Protein AF-A0A8K0DFD7-F1 (afdb_monomer_lite)

Secondary structure (DSSP, 8-state):
-PPP--TT------------------TTS----------S--TTHHHHHHTT--------S-TTGGG----TT-EEEEETTTEEEEEPPTT-HHHHHHHTTSSPPPHHHHHHHHTT-SPPB--SSSS-BTTTTBPPPHHHHHHHHHHHHHTT-

Radius of gyration: 23.25 Å; chains: 1; bounding box: 53×62×58 Å

pLDDT: mean 76.6, std 19.88, range [38.47, 97.25]

Sequence (153 aa):
TTTIGKPGSKVEKLPFYNHTECACIDKSAEPSTLDLSTSEDNQEVLRSYRSSLSVRAADSSPQTIRRCKCPEEYTPRLYRGSHCTCDCTEGNIDCAQIKRGKEFFSLKDRLCILNDQCGIPNCEYGSYMRNIGRCPRKQEKFDAFANASANSH

Organism: Ignelater luminosus (NCBI:txid2038154)

Structure (mmCIF, N/CA/C/O backbone):
data_AF-A0A8K0DFD7-F1
#
_entry.id   AF-A0A8K0DFD7-F1
#
loop_
_atom_site.group_PDB
_atom_site.id
_atom_site.type_symbol
_atom_site.label_atom_id
_atom_site.label_alt_id
_atom_site.label_comp_id
_atom_site.label_asym_id
_atom_site.label_entity_id
_atom_site.label_seq_id
_atom_site.pdbx_PDB_ins_code
_atom_site.Cartn_x
_atom_site.Cartn_y
_atom_site.Cartn_z
_atom_site.occupancy
_atom_site.B_iso_or_equiv
_atom_site.auth_seq_id
_atom_site.auth_comp_id
_atom_site.auth_asym_id
_atom_site.auth_atom_id
_atom_site.pdbx_PDB_model_num
ATOM 1 N N . THR A 1 1 ? -5.182 9.995 39.114 1.00 38.47 1 THR A N 1
ATOM 2 C CA . THR A 1 1 ? -6.616 9.688 39.284 1.00 3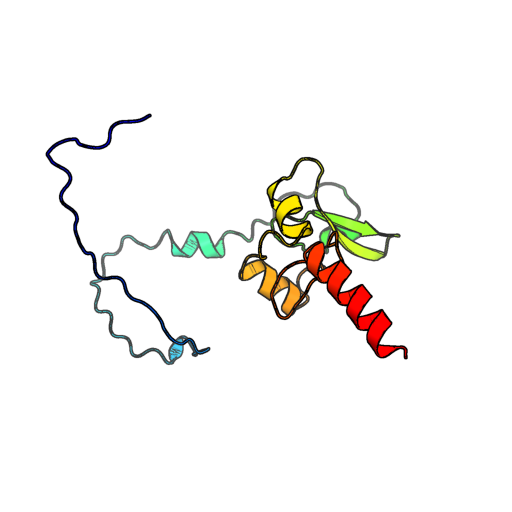8.47 1 THR A CA 1
ATOM 3 C C . THR A 1 1 ? -7.402 10.903 38.848 1.00 38.47 1 THR A C 1
ATOM 5 O O . THR A 1 1 ? -7.397 11.890 39.568 1.00 38.47 1 THR A O 1
ATOM 8 N N . THR A 1 2 ? -7.953 10.905 37.635 1.00 43.81 2 THR A N 1
ATOM 9 C CA . THR A 1 2 ? -8.607 12.095 37.063 1.00 43.81 2 THR A CA 1
ATOM 10 C C . THR A 1 2 ? -10.112 11.965 37.249 1.00 43.81 2 THR A C 1
ATOM 12 O O . THR A 1 2 ? -10.715 10.990 36.807 1.00 43.81 2 THR A O 1
ATOM 15 N N . THR A 1 3 ? -10.700 12.914 37.967 1.00 48.88 3 THR A N 1
ATOM 16 C CA . THR A 1 3 ? -12.118 12.961 38.320 1.00 48.88 3 THR A CA 1
ATOM 17 C C . THR A 1 3 ? -12.968 13.315 37.096 1.00 48.88 3 THR A C 1
ATOM 19 O O . THR A 1 3 ? -12.781 14.354 36.466 1.00 48.88 3 THR A O 1
ATOM 22 N N . ILE A 1 4 ? -13.912 12.437 36.750 1.00 53.00 4 ILE A N 1
ATOM 23 C CA . ILE A 1 4 ? -14.937 12.662 35.723 1.00 53.00 4 ILE A CA 1
ATOM 24 C C . ILE A 1 4 ? -16.214 13.111 36.434 1.00 53.00 4 ILE A C 1
ATOM 26 O O . ILE A 1 4 ? -16.716 12.397 37.298 1.00 53.00 4 ILE A O 1
ATOM 30 N N . GLY A 1 5 ? -16.746 14.278 36.060 1.00 53.31 5 GLY A N 1
ATOM 31 C CA . GLY A 1 5 ? -18.057 14.730 36.531 1.00 53.31 5 GLY A CA 1
ATOM 32 C C . GLY A 1 5 ? -18.253 16.243 36.505 1.00 53.31 5 GLY A C 1
ATOM 33 O O . GLY A 1 5 ? -18.414 16.855 37.556 1.00 53.31 5 GLY A O 1
ATOM 34 N N . LYS A 1 6 ? -18.264 16.863 35.317 1.00 61.06 6 LYS A N 1
ATOM 35 C CA . LYS A 1 6 ? -18.896 18.183 35.153 1.00 61.06 6 LYS A CA 1
ATOM 36 C C . LYS A 1 6 ? -20.409 17.968 34.970 1.00 61.06 6 LYS A C 1
ATOM 38 O O . LYS A 1 6 ? -20.781 17.246 34.042 1.00 61.06 6 LYS A O 1
ATOM 43 N N . PRO A 1 7 ? -21.282 18.572 35.795 1.00 57.94 7 PRO A N 1
ATOM 44 C CA . PRO A 1 7 ? -22.728 18.492 35.610 1.00 57.94 7 PRO A CA 1
ATOM 45 C C . PRO A 1 7 ? -23.112 19.317 34.374 1.00 57.94 7 PRO A C 1
ATOM 47 O O . PRO A 1 7 ? -23.148 20.542 34.421 1.00 57.94 7 PRO A O 1
ATOM 50 N N . GLY A 1 8 ? -23.314 18.647 33.238 1.00 65.19 8 GLY A N 1
ATOM 51 C CA . GLY A 1 8 ? -23.689 19.310 31.984 1.00 65.19 8 GLY A CA 1
ATOM 52 C C . GLY A 1 8 ? -23.433 18.521 30.699 1.00 65.19 8 GLY A C 1
ATOM 53 O O . GLY A 1 8 ? -23.919 18.927 29.649 1.00 65.19 8 GLY A O 1
ATOM 54 N N . SER A 1 9 ? -22.713 17.393 30.732 1.00 72.81 9 SER A N 1
ATOM 55 C CA . SER A 1 9 ? -22.575 16.553 29.535 1.00 72.81 9 SER A CA 1
ATOM 56 C C . SER A 1 9 ? -23.824 15.687 29.342 1.00 72.81 9 SER A C 1
ATOM 58 O O . SER A 1 9 ? -24.008 14.685 30.037 1.00 72.81 9 SER A O 1
ATOM 60 N N . LYS A 1 10 ? -24.687 16.068 28.400 1.00 83.38 10 LYS A N 1
ATOM 61 C CA . LYS A 1 10 ? -25.819 15.252 27.957 1.00 83.38 10 LYS A CA 1
ATOM 62 C C . LYS A 1 10 ? -25.324 14.244 26.919 1.00 83.38 10 LYS A C 1
ATOM 64 O O . LYS A 1 10 ? -24.703 14.627 25.934 1.00 83.38 10 LYS A O 1
ATOM 69 N N . VAL A 1 11 ? -25.576 12.958 27.150 1.00 86.50 11 VAL A N 1
ATOM 70 C CA . VAL A 1 11 ? -25.289 11.908 26.163 1.00 86.50 11 VAL A CA 1
ATOM 71 C C . VAL A 1 11 ? -26.371 11.958 25.089 1.00 86.50 11 VAL A C 1
ATOM 73 O O . VAL A 1 11 ? -27.552 11.796 25.399 1.00 86.50 11 VAL A O 1
ATOM 76 N N . GLU A 1 12 ? -25.977 12.173 23.836 1.00 88.56 12 GLU A N 1
ATOM 77 C CA . GLU A 1 12 ? -26.882 12.173 22.685 1.00 88.56 12 GLU A CA 1
ATOM 78 C C . GLU A 1 12 ? -26.635 10.950 21.803 1.00 88.56 12 GLU A C 1
ATOM 80 O O . GLU A 1 12 ? -25.500 10.505 21.626 1.00 88.56 12 GLU A O 1
ATOM 85 N N . LYS A 1 13 ? -27.718 10.378 21.270 1.00 90.88 13 LYS A N 1
ATOM 86 C CA . LYS A 1 13 ? -27.658 9.257 20.332 1.00 90.88 13 LYS A CA 1
ATOM 87 C C . LYS A 1 13 ? -27.889 9.800 18.930 1.00 90.88 13 LYS A C 1
ATOM 89 O O . LYS A 1 13 ? -28.972 10.304 18.646 1.00 90.88 13 LYS A O 1
ATOM 94 N N . LEU A 1 14 ? -26.877 9.684 18.078 1.00 90.75 14 LEU A N 1
ATOM 95 C CA . LEU A 1 14 ? -26.940 10.097 16.681 1.00 90.75 14 LEU A CA 1
ATOM 96 C C . LEU A 1 14 ? -27.119 8.856 15.792 1.00 90.75 14 LEU A C 1
ATOM 98 O O . LEU A 1 14 ? -26.387 7.879 15.977 1.00 90.75 14 LEU A O 1
ATOM 102 N N . PRO A 1 15 ? -28.081 8.853 14.854 1.00 91.31 15 PRO A N 1
ATOM 103 C CA . PRO A 1 15 ? -28.185 7.797 13.860 1.00 91.31 15 PRO A CA 1
ATOM 104 C C . PRO A 1 15 ? -27.074 7.962 12.816 1.00 91.31 15 PRO A C 1
ATOM 106 O O . PRO A 1 15 ? -26.878 9.047 12.273 1.00 91.31 15 PRO A O 1
ATOM 109 N N . PHE A 1 16 ? -26.369 6.875 12.514 1.00 94.06 16 PHE A N 1
ATOM 110 C CA . PHE A 1 16 ? -25.393 6.818 11.429 1.00 94.06 16 PHE A CA 1
ATOM 111 C C . PHE A 1 16 ? -25.799 5.744 10.434 1.00 94.06 16 PHE A C 1
ATOM 113 O O . PHE A 1 16 ? -26.334 4.701 10.814 1.00 94.06 16 PHE A O 1
ATOM 120 N N . TYR A 1 17 ? -25.524 6.001 9.160 1.00 93.81 17 TYR A N 1
ATOM 121 C CA . TYR A 1 17 ? -25.764 5.023 8.115 1.00 93.81 17 TYR A CA 1
ATOM 122 C C . TYR A 1 17 ? -24.684 3.940 8.157 1.00 93.81 17 TYR A C 1
ATOM 124 O O . TYR A 1 17 ? -23.491 4.247 8.177 1.00 93.81 17 TYR A O 1
ATOM 132 N N . ASN A 1 18 ? -25.107 2.679 8.192 1.00 91.38 18 ASN A N 1
ATOM 133 C CA . ASN A 1 18 ? -24.218 1.526 8.235 1.00 91.38 18 ASN A CA 1
ATOM 134 C C . ASN A 1 18 ? -24.481 0.642 7.016 1.00 91.38 18 ASN A C 1
ATOM 136 O O . ASN A 1 18 ? -25.486 -0.066 6.968 1.00 91.38 18 ASN A O 1
ATOM 140 N N . HIS A 1 19 ? -23.585 0.699 6.033 1.00 92.31 19 HIS A N 1
ATOM 141 C CA . HIS A 1 19 ? -23.615 -0.220 4.901 1.00 92.31 19 HIS A CA 1
ATOM 142 C C . HIS A 1 19 ? -23.252 -1.629 5.382 1.00 92.31 19 HIS A C 1
ATOM 144 O O . HIS A 1 19 ? -22.147 -1.848 5.875 1.00 92.31 19 HIS A O 1
ATOM 150 N N . THR A 1 20 ? -24.162 -2.588 5.224 1.00 95.25 20 THR A N 1
ATOM 151 C CA . THR A 1 20 ? -23.929 -3.991 5.607 1.00 95.25 20 THR A CA 1
ATOM 152 C C . THR A 1 20 ? -23.422 -4.856 4.456 1.00 95.25 20 THR A C 1
ATOM 154 O O . THR A 1 20 ? -22.915 -5.948 4.694 1.00 95.25 20 THR A O 1
ATOM 157 N N . GLU A 1 21 ? -23.534 -4.376 3.218 1.00 92.94 21 GLU A N 1
ATOM 158 C CA . GLU A 1 21 ? -23.104 -5.069 2.006 1.00 92.94 21 GLU A CA 1
ATOM 159 C C . GLU A 1 21 ? -22.692 -4.069 0.917 1.00 92.94 21 GLU A C 1
ATOM 161 O O . GLU A 1 21 ? -23.163 -2.931 0.895 1.00 92.94 21 GLU A O 1
ATOM 166 N N . CYS A 1 22 ? -21.792 -4.495 0.028 1.00 91.31 22 CYS A N 1
ATOM 167 C CA . CYS A 1 22 ? -21.252 -3.675 -1.055 1.00 91.31 22 CYS A CA 1
ATOM 168 C C . CYS A 1 22 ? -21.218 -4.482 -2.357 1.00 91.31 22 CYS A C 1
ATOM 170 O O . CYS A 1 22 ? -20.849 -5.657 -2.348 1.00 91.31 22 CYS A O 1
ATOM 172 N N . ALA A 1 23 ? -21.508 -3.828 -3.481 1.00 89.12 23 ALA A N 1
ATOM 173 C CA . ALA A 1 23 ? -21.363 -4.391 -4.819 1.00 89.12 23 ALA A CA 1
ATOM 174 C C . ALA A 1 23 ? -20.674 -3.383 -5.751 1.00 89.12 23 ALA A C 1
ATOM 176 O O . ALA A 1 23 ? -20.737 -2.173 -5.535 1.00 89.12 23 ALA A O 1
ATOM 177 N N . CYS A 1 24 ? -20.004 -3.880 -6.791 1.00 89.19 24 CYS A N 1
ATOM 178 C CA . CYS A 1 24 ? -19.514 -3.030 -7.872 1.00 89.19 24 CYS A CA 1
ATOM 179 C C . CYS A 1 24 ? -20.679 -2.728 -8.818 1.00 89.19 24 CYS A C 1
ATOM 181 O O . CYS A 1 24 ? -21.201 -3.645 -9.447 1.00 89.19 24 CYS A O 1
ATOM 183 N N . ILE A 1 25 ? -21.072 -1.460 -8.906 1.00 89.12 25 ILE A N 1
ATOM 184 C CA . ILE A 1 25 ? -22.162 -0.992 -9.767 1.00 89.12 25 ILE A CA 1
ATOM 185 C C . ILE A 1 25 ? -21.643 0.054 -10.752 1.00 89.12 25 ILE A C 1
ATOM 187 O O . ILE A 1 25 ? -20.760 0.854 -10.423 1.00 89.12 25 ILE A O 1
ATOM 191 N N . ASP A 1 26 ? -22.173 0.031 -11.973 1.00 88.31 26 ASP A N 1
ATOM 192 C CA . ASP A 1 26 ? -21.854 1.031 -12.985 1.00 88.31 26 ASP A CA 1
ATOM 193 C C . ASP A 1 26 ? -22.461 2.377 -12.596 1.00 88.31 26 ASP A C 1
ATOM 195 O O . ASP A 1 26 ? -23.655 2.490 -12.334 1.00 88.31 26 ASP A O 1
ATOM 199 N N . LYS A 1 27 ? -21.648 3.436 -12.624 1.00 81.00 27 LYS A N 1
ATOM 200 C CA . LYS A 1 27 ? -22.062 4.781 -12.188 1.00 81.00 27 LYS A CA 1
ATOM 201 C C . LYS A 1 27 ? -23.229 5.365 -13.003 1.00 81.00 27 LYS A C 1
ATOM 203 O O . LYS A 1 27 ? -23.890 6.292 -12.553 1.00 81.00 27 LYS A O 1
ATOM 208 N N . SER A 1 28 ? -23.466 4.850 -14.209 1.00 80.19 28 SER A N 1
ATOM 209 C CA . SER A 1 28 ? -24.589 5.224 -15.078 1.00 80.19 28 SER A CA 1
ATOM 210 C C . SER A 1 28 ? -25.891 4.478 -14.770 1.00 80.19 28 SER A C 1
ATOM 212 O O . SER A 1 28 ? -26.918 4.826 -15.341 1.00 80.19 28 SER A O 1
ATOM 214 N N . ALA A 1 29 ? -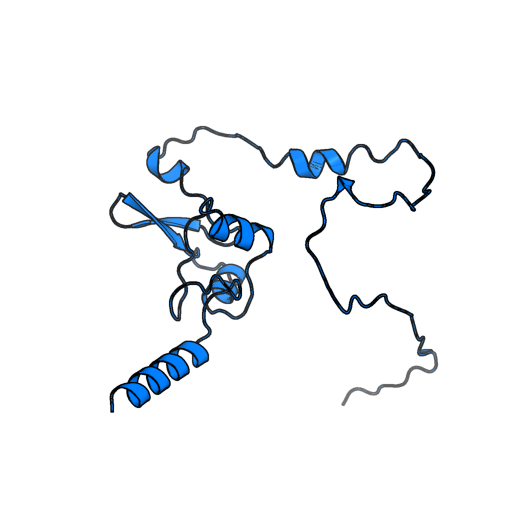25.852 3.449 -13.921 1.00 69.25 29 ALA A N 1
ATOM 215 C CA . ALA A 1 29 ? -27.020 2.671 -13.512 1.00 69.25 29 ALA A CA 1
ATOM 216 C C . ALA A 1 29 ? -27.697 3.227 -12.243 1.00 69.25 29 ALA A C 1
ATOM 218 O O . ALA A 1 29 ? -28.701 2.677 -11.798 1.00 69.25 29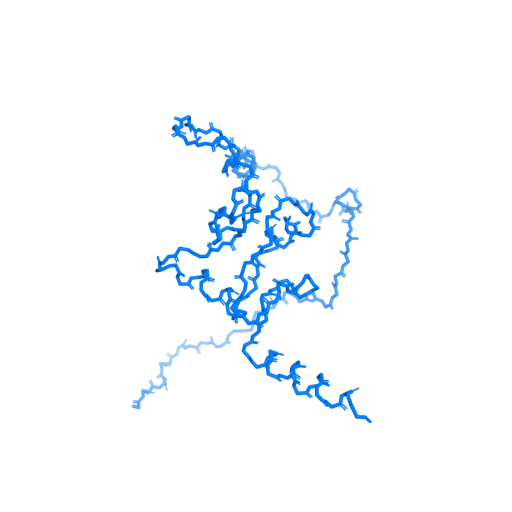 ALA A O 1
ATOM 219 N N . GLU A 1 30 ? -27.173 4.319 -11.676 1.00 62.72 30 GLU A N 1
ATOM 220 C CA . GLU A 1 30 ? -27.762 4.989 -10.516 1.00 62.72 30 GLU A CA 1
ATOM 221 C C . GLU A 1 30 ? -29.120 5.622 -10.881 1.00 62.72 30 GLU A C 1
ATOM 223 O O . GLU A 1 30 ? -29.169 6.504 -11.750 1.00 62.72 30 GLU A O 1
ATOM 228 N N . PRO A 1 31 ? -30.233 5.263 -10.213 1.00 55.97 31 PRO A N 1
ATOM 229 C CA . PRO A 1 31 ? -31.429 6.088 -10.257 1.00 55.97 31 PRO A CA 1
ATOM 230 C C . PRO A 1 31 ? -31.094 7.433 -9.602 1.00 55.97 31 PRO A C 1
ATOM 232 O O . PRO A 1 31 ? -30.756 7.511 -8.425 1.00 55.97 31 PRO A O 1
ATOM 235 N N . SER A 1 32 ? -31.144 8.504 -10.392 1.00 52.16 32 SER A N 1
ATOM 236 C CA . SER A 1 32 ? -30.857 9.871 -9.951 1.00 52.16 32 SER A CA 1
ATOM 237 C C . SER A 1 32 ? -31.915 10.339 -8.947 1.00 52.16 32 SER A C 1
ATOM 239 O O . SER A 1 32 ? -32.894 10.971 -9.324 1.00 52.16 32 SER A O 1
ATOM 241 N N . THR A 1 33 ? -31.747 10.022 -7.665 1.00 56.56 33 THR A N 1
ATOM 242 C CA . THR A 1 33 ? -32.601 10.537 -6.585 1.00 56.56 33 THR A CA 1
ATOM 243 C C . THR A 1 33 ? -31.774 11.331 -5.589 1.00 56.56 33 THR A C 1
ATOM 245 O O . THR A 1 33 ? -31.666 10.961 -4.426 1.00 56.56 33 THR A O 1
ATOM 248 N N . LEU A 1 34 ? -31.185 12.432 -6.049 1.00 53.94 34 LEU A N 1
ATOM 249 C CA . LEU A 1 34 ? -30.829 13.557 -5.191 1.00 53.94 34 LEU A CA 1
ATOM 250 C C . LEU A 1 34 ? -31.113 14.843 -5.971 1.00 53.94 34 LEU A C 1
ATOM 252 O O . LEU A 1 34 ? -30.247 15.380 -6.658 1.00 53.94 34 LEU A O 1
ATOM 256 N N . ASP A 1 35 ? -32.356 15.311 -5.855 1.00 46.53 35 ASP A N 1
ATOM 257 C CA . ASP A 1 35 ? -32.693 16.723 -6.008 1.00 46.53 35 ASP A CA 1
ATOM 258 C C . ASP A 1 35 ? -31.890 17.503 -4.961 1.00 46.53 35 ASP A C 1
ATOM 260 O O . ASP A 1 35 ? -32.265 17.591 -3.791 1.00 46.53 35 ASP A O 1
ATOM 264 N N . LEU A 1 36 ? -30.752 18.057 -5.370 1.00 49.81 36 LEU A N 1
ATOM 265 C CA . LEU A 1 36 ? -30.154 19.181 -4.673 1.00 49.81 36 LEU A CA 1
ATOM 266 C C . LEU A 1 36 ? -29.938 20.284 -5.700 1.00 49.81 36 LEU A C 1
ATOM 268 O O . LEU A 1 36 ? -29.010 20.248 -6.504 1.00 49.81 36 LEU A O 1
ATOM 272 N N . SER A 1 37 ? -30.889 21.214 -5.671 1.00 38.72 37 SER A N 1
ATOM 273 C CA . SER A 1 37 ? -30.874 22.547 -6.263 1.00 38.72 37 SER A CA 1
ATOM 274 C C . SER A 1 37 ? -29.491 23.009 -6.720 1.00 38.72 37 SER A C 1
ATOM 276 O O . SER A 1 37 ? -28.586 23.225 -5.912 1.00 38.72 37 SER A O 1
ATOM 278 N N . THR A 1 38 ? -29.384 23.219 -8.027 1.00 46.12 38 THR A N 1
ATOM 279 C CA . THR A 1 38 ? -28.357 24.006 -8.700 1.00 46.12 38 THR A CA 1
ATOM 280 C C . THR A 1 38 ? -28.127 25.338 -7.983 1.00 46.12 38 THR A C 1
ATOM 282 O O . THR A 1 38 ? -28.924 26.265 -8.114 1.00 46.12 38 THR A O 1
ATOM 285 N N . SER A 1 39 ? -27.021 25.442 -7.252 1.00 40.31 39 SER A N 1
ATOM 286 C CA . SER A 1 39 ? -26.340 26.708 -6.997 1.00 40.31 39 SER A CA 1
ATOM 287 C C . SER A 1 39 ? -24.976 26.649 -7.684 1.00 40.31 39 SER A C 1
ATOM 289 O O . SER A 1 39 ? -24.196 25.712 -7.511 1.00 40.31 39 SER A O 1
ATOM 291 N N . GLU A 1 40 ? -24.740 27.625 -8.553 1.00 48.00 40 GLU A N 1
ATOM 292 C CA . GLU A 1 40 ? -23.715 27.653 -9.603 1.00 48.00 40 GLU A CA 1
ATOM 293 C C . GLU A 1 40 ? -22.265 27.853 -9.104 1.00 48.00 40 GLU A C 1
ATOM 295 O O . GLU A 1 40 ? -21.404 28.262 -9.872 1.00 48.00 40 GLU A O 1
ATOM 300 N N . ASP A 1 41 ? -21.943 27.492 -7.858 1.00 44.75 41 ASP A N 1
ATOM 301 C CA . ASP A 1 41 ? -20.675 27.863 -7.197 1.00 44.75 41 ASP A CA 1
ATOM 302 C C . ASP A 1 41 ? -19.810 26.670 -6.738 1.00 44.75 41 ASP A C 1
ATOM 304 O O . ASP A 1 41 ? -19.073 26.744 -5.760 1.00 44.75 41 ASP A O 1
ATOM 308 N N . ASN A 1 42 ? -19.857 25.530 -7.438 1.00 47.66 42 ASN A N 1
ATOM 309 C CA . ASN A 1 42 ? -19.029 24.353 -7.101 1.00 47.66 42 ASN A CA 1
ATOM 310 C C . ASN A 1 42 ? -18.208 23.797 -8.280 1.00 47.66 42 ASN A C 1
ATOM 312 O O . ASN A 1 42 ? -17.908 22.604 -8.356 1.00 47.66 42 ASN A O 1
ATOM 316 N N . GLN A 1 43 ? -17.787 24.666 -9.204 1.00 46.72 43 GLN A N 1
ATOM 317 C CA . GLN A 1 43 ? -16.932 24.285 -10.337 1.00 46.72 43 GLN A CA 1
ATOM 318 C C . GLN A 1 43 ? -15.423 24.231 -9.998 1.00 46.72 43 GLN A C 1
ATOM 320 O O . GLN A 1 43 ? -14.595 23.977 -10.877 1.00 46.72 43 GLN A O 1
ATOM 325 N N . GLU A 1 44 ? -15.039 24.426 -8.733 1.00 46.12 44 GLU A N 1
ATOM 326 C CA . GLU A 1 44 ? -13.632 24.369 -8.303 1.00 46.12 44 GLU A CA 1
ATOM 327 C C . GLU A 1 44 ? -13.202 22.985 -7.782 1.00 46.12 44 GLU A C 1
ATOM 329 O O . GLU A 1 44 ? -12.080 22.541 -8.038 1.00 46.12 44 GLU A O 1
ATOM 334 N N . VAL A 1 45 ? -14.103 22.222 -7.154 1.00 51.00 45 VAL A N 1
ATOM 335 C CA . VAL A 1 45 ? -13.737 20.945 -6.507 1.00 51.00 45 VAL A CA 1
ATOM 336 C C . VAL A 1 45 ? -13.486 19.822 -7.530 1.00 51.00 45 VAL A C 1
ATOM 338 O O . VAL A 1 45 ? -12.596 18.990 -7.350 1.00 51.00 45 VAL A O 1
ATOM 341 N N . LEU A 1 46 ? -14.180 19.837 -8.675 1.00 47.22 46 LEU A N 1
ATOM 342 C CA . LEU A 1 46 ? -13.970 18.876 -9.773 1.00 47.22 46 LEU A CA 1
ATOM 343 C C . LEU A 1 46 ? -12.688 19.135 -10.588 1.00 47.22 46 LEU A C 1
ATOM 345 O O . LEU A 1 46 ? -12.161 18.205 -11.207 1.00 47.22 46 LEU A O 1
ATOM 349 N N . ARG A 1 47 ? -12.143 20.363 -10.574 1.00 41.06 47 ARG A N 1
ATOM 350 C CA . ARG A 1 47 ? -10.840 20.667 -11.198 1.00 41.06 47 ARG A CA 1
ATOM 351 C C . ARG A 1 47 ? -9.666 20.159 -10.363 1.00 41.06 47 ARG A C 1
ATOM 353 O O . ARG A 1 47 ? -8.640 19.806 -10.946 1.00 41.06 47 ARG A O 1
ATOM 360 N N . SER A 1 48 ? -9.824 20.032 -9.045 1.00 45.56 48 SER A N 1
ATOM 361 C CA . SER A 1 48 ? -8.767 19.525 -8.159 1.00 45.56 48 SER A CA 1
ATOM 362 C C . SER A 1 48 ? -8.415 18.055 -8.454 1.00 45.56 48 SER A C 1
ATOM 364 O O . SER A 1 48 ? -7.242 17.701 -8.562 1.00 45.56 48 SER A O 1
ATOM 366 N N . TYR A 1 49 ? -9.408 17.210 -8.768 1.00 45.38 49 TYR A N 1
ATOM 367 C CA . TYR A 1 49 ? -9.165 15.798 -9.111 1.00 45.38 49 TYR A CA 1
ATOM 368 C C . TYR A 1 49 ? -8.523 15.575 -10.491 1.00 45.38 49 TYR A C 1
ATOM 370 O O . TYR A 1 49 ? -7.879 14.549 -10.705 1.00 45.38 49 TYR A O 1
ATOM 378 N N . ARG A 1 50 ? -8.654 16.527 -11.427 1.00 43.28 50 ARG A N 1
ATOM 379 C CA . ARG A 1 50 ? -8.030 16.453 -12.764 1.00 43.28 50 ARG A CA 1
ATOM 380 C C . ARG A 1 50 ? -6.652 17.122 -12.845 1.00 43.28 50 ARG A C 1
ATOM 382 O O . ARG A 1 50 ? -5.951 16.924 -13.833 1.00 43.28 50 ARG A O 1
ATOM 389 N N . SER A 1 51 ? -6.239 17.864 -11.815 1.00 47.09 51 SER A N 1
ATOM 390 C CA . SER A 1 51 ? -5.018 18.688 -11.842 1.00 47.09 51 SER A CA 1
ATOM 391 C C . SER A 1 51 ? -3.774 18.026 -11.235 1.00 47.09 51 SER A C 1
ATOM 393 O O . SER A 1 51 ? -2.717 18.645 -11.185 1.00 47.09 51 SER A O 1
ATOM 395 N N . SER A 1 52 ? -3.838 16.747 -10.849 1.00 48.47 52 SER A N 1
ATOM 396 C CA . SER A 1 52 ? -2.643 15.981 -10.441 1.00 48.47 52 SER A CA 1
ATOM 397 C C . SER A 1 52 ? -1.830 15.412 -11.620 1.00 48.47 52 SER A C 1
ATOM 399 O O . SER A 1 52 ? -0.909 14.626 -11.422 1.00 48.47 52 SER A O 1
ATOM 401 N N . LEU A 1 53 ? -2.103 15.861 -12.851 1.00 49.22 53 LEU A N 1
ATOM 402 C CA . LEU A 1 53 ? -1.211 15.727 -14.011 1.00 49.22 53 LEU A CA 1
ATOM 403 C C . LEU A 1 53 ? -0.294 16.959 -14.115 1.00 49.22 53 LEU A C 1
ATOM 405 O O . LEU A 1 53 ? -0.245 17.646 -15.133 1.00 49.22 53 LEU A O 1
ATOM 409 N N . SER A 1 54 ? 0.440 17.263 -13.043 1.00 44.12 54 SER A N 1
ATOM 410 C CA . SER A 1 54 ? 1.526 18.245 -13.100 1.00 44.12 54 SER A CA 1
ATOM 411 C C . SER A 1 54 ? 2.746 17.593 -13.750 1.00 44.12 54 SER A C 1
ATOM 413 O O . SER A 1 54 ? 3.595 16.991 -13.095 1.00 44.12 54 SER A O 1
ATOM 415 N N . VAL A 1 55 ? 2.820 17.698 -15.076 1.00 53.47 55 VAL A N 1
ATOM 416 C CA . VAL A 1 55 ? 4.065 17.526 -15.827 1.00 53.47 55 VAL A CA 1
ATOM 417 C C . VAL A 1 55 ? 4.912 18.764 -15.557 1.00 53.47 55 VAL A C 1
ATOM 419 O O . VAL A 1 55 ? 4.709 19.794 -16.198 1.00 53.47 55 VAL A O 1
ATOM 422 N N . ARG A 1 56 ? 5.851 18.704 -14.605 1.00 47.41 56 ARG A N 1
ATOM 423 C CA . ARG A 1 56 ? 6.869 19.754 -14.470 1.00 47.41 56 ARG A CA 1
ATOM 424 C C . ARG A 1 56 ? 8.272 19.223 -14.190 1.00 47.41 56 ARG A C 1
ATOM 426 O O . ARG A 1 56 ? 8.477 18.315 -13.397 1.00 47.41 56 ARG A O 1
ATOM 433 N N . ALA A 1 57 ? 9.190 19.919 -14.862 1.00 40.41 57 ALA A N 1
ATOM 434 C CA . ALA A 1 57 ? 10.641 19.977 -14.748 1.00 40.41 57 ALA A CA 1
ATOM 435 C C . ALA A 1 57 ? 11.453 18.776 -15.277 1.00 40.41 57 ALA A C 1
ATOM 437 O O . ALA A 1 57 ? 11.577 17.697 -14.687 1.00 40.41 57 ALA A O 1
ATOM 438 N N . ALA A 1 58 ? 12.062 19.027 -16.439 1.00 46.97 58 ALA A N 1
ATOM 439 C CA . ALA A 1 58 ? 13.273 18.366 -16.882 1.00 46.97 58 ALA A CA 1
ATOM 440 C C . ALA A 1 58 ? 14.363 18.621 -15.834 1.00 46.97 58 ALA A C 1
ATOM 442 O O . ALA A 1 58 ? 14.749 19.759 -15.596 1.00 46.97 58 ALA A O 1
ATOM 443 N N . ASP A 1 59 ? 14.808 17.545 -15.204 1.00 44.16 59 ASP A N 1
ATOM 444 C CA . ASP A 1 59 ? 15.987 17.510 -14.357 1.00 44.16 59 ASP A CA 1
ATOM 445 C C . ASP A 1 59 ? 16.759 16.253 -14.750 1.00 44.16 59 ASP A C 1
ATOM 447 O O . ASP A 1 59 ? 16.181 15.181 -14.983 1.00 44.16 59 ASP A O 1
ATOM 451 N N . SER A 1 60 ? 18.046 16.452 -14.956 1.00 50.44 60 SER A N 1
ATOM 452 C CA . SER A 1 60 ? 18.965 15.641 -15.745 1.00 50.44 60 SER A CA 1
ATOM 453 C C . SER A 1 60 ? 19.312 14.335 -15.024 1.00 50.44 60 SER A C 1
ATOM 455 O O . SER A 1 60 ? 20.406 14.168 -14.498 1.00 50.44 60 SER A O 1
ATOM 457 N N . SER A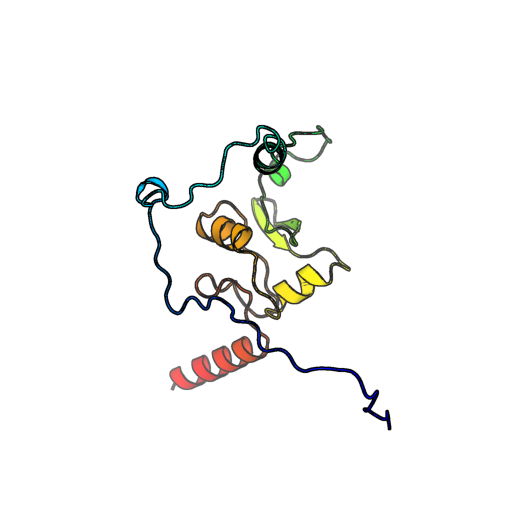 1 61 ? 18.376 13.384 -14.991 1.00 49.06 61 SER A N 1
ATOM 458 C CA . SER A 1 61 ? 18.622 12.022 -14.507 1.00 49.06 61 SER A CA 1
ATOM 459 C C . SER A 1 61 ? 18.314 10.972 -15.584 1.00 49.06 61 SER A C 1
ATOM 461 O O . SER A 1 61 ? 17.514 11.234 -16.491 1.00 49.06 61 SER A O 1
ATOM 463 N N . PRO A 1 62 ? 18.959 9.788 -15.538 1.00 49.81 62 PRO A N 1
ATOM 464 C CA . PRO A 1 62 ? 18.809 8.761 -16.564 1.00 49.81 62 PRO A CA 1
ATOM 465 C C . PRO A 1 62 ? 17.334 8.379 -16.767 1.00 49.81 62 PRO A C 1
ATOM 467 O O . PRO A 1 62 ? 16.630 8.015 -15.824 1.00 49.81 62 PRO A O 1
ATOM 470 N N . GLN A 1 63 ? 16.871 8.449 -18.018 1.00 51.53 63 GLN A N 1
ATOM 471 C CA . GLN A 1 63 ? 15.462 8.347 -18.441 1.00 51.53 63 GLN A CA 1
ATOM 472 C C . GLN A 1 63 ? 14.736 7.056 -18.002 1.00 51.53 63 GLN A C 1
ATOM 474 O O . GLN A 1 63 ? 13.508 6.990 -18.047 1.00 51.53 63 GLN A O 1
ATOM 479 N N . THR A 1 64 ? 15.467 6.038 -17.550 1.00 51.41 64 THR A N 1
ATOM 480 C CA . THR A 1 64 ? 14.937 4.758 -17.062 1.00 51.41 64 THR A CA 1
ATOM 481 C C . THR A 1 64 ? 14.331 4.842 -15.657 1.00 51.41 64 THR A C 1
ATOM 483 O O . THR A 1 64 ? 13.376 4.123 -15.375 1.00 51.41 64 THR A O 1
ATOM 486 N N . ILE A 1 65 ? 14.796 5.762 -14.799 1.00 51.38 65 ILE A N 1
ATOM 487 C CA . ILE A 1 65 ? 14.255 5.971 -13.437 1.00 51.38 65 ILE A CA 1
ATOM 488 C C . ILE A 1 65 ? 12.837 6.566 -13.496 1.00 51.38 65 ILE A C 1
ATOM 490 O O . ILE A 1 65 ? 11.981 6.246 -12.675 1.00 51.38 65 ILE A O 1
ATOM 494 N N . ARG A 1 66 ? 12.558 7.397 -14.512 1.00 51.50 66 ARG A N 1
ATOM 495 C CA . ARG A 1 66 ? 11.305 8.161 -14.654 1.00 51.50 66 ARG A CA 1
ATOM 496 C C . ARG A 1 66 ? 10.068 7.329 -15.018 1.00 51.50 66 ARG A C 1
ATOM 498 O O . ARG A 1 66 ? 8.974 7.882 -15.042 1.00 51.50 66 ARG A O 1
ATOM 505 N N . ARG A 1 67 ? 10.201 6.030 -15.315 1.00 62.75 67 ARG A N 1
ATOM 506 C CA . ARG A 1 67 ? 9.049 5.158 -15.639 1.00 62.75 67 ARG A CA 1
ATOM 507 C C . ARG A 1 67 ? 8.536 4.339 -14.455 1.00 62.75 67 ARG A C 1
ATOM 509 O O . ARG A 1 67 ? 7.504 3.687 -14.565 1.00 62.75 67 ARG A O 1
ATOM 516 N N . CYS A 1 68 ? 9.237 4.384 -13.330 1.00 75.62 68 CYS A N 1
ATOM 517 C CA . CYS A 1 68 ? 8.852 3.692 -12.114 1.00 75.62 68 CYS A CA 1
ATOM 518 C C . CYS A 1 68 ? 7.804 4.481 -11.335 1.00 75.62 68 CYS A C 1
ATOM 520 O O . CYS A 1 68 ? 8.140 5.422 -10.617 1.00 75.62 68 CYS A O 1
ATOM 522 N N . LYS A 1 69 ? 6.536 4.086 -11.446 1.00 88.44 69 LYS A N 1
ATOM 523 C CA . LYS A 1 69 ? 5.483 4.584 -10.559 1.00 88.44 69 LYS A CA 1
ATOM 524 C C . LYS A 1 69 ? 5.434 3.710 -9.305 1.00 88.44 69 LYS A C 1
ATOM 526 O O . LYS A 1 69 ? 5.408 2.487 -9.415 1.00 88.44 69 LYS A O 1
ATOM 531 N N . CYS A 1 70 ? 5.419 4.329 -8.132 1.00 92.06 70 CYS A N 1
ATOM 532 C CA . CYS A 1 70 ? 5.309 3.642 -6.848 1.00 92.06 70 CYS A CA 1
ATOM 533 C C . CYS A 1 70 ? 4.073 4.117 -6.079 1.00 92.06 70 CYS A C 1
ATOM 535 O O . CYS A 1 70 ? 3.542 5.184 -6.400 1.00 92.06 70 CYS A O 1
ATOM 537 N N . PRO A 1 71 ? 3.609 3.325 -5.095 1.00 93.12 71 PRO A N 1
ATOM 538 C CA . PRO A 1 71 ? 2.630 3.782 -4.112 1.00 93.12 71 PRO A CA 1
ATOM 539 C C . PRO A 1 71 ? 3.059 5.086 -3.437 1.00 93.12 71 PRO A C 1
ATOM 541 O O . PRO A 1 71 ? 4.255 5.342 -3.341 1.00 93.12 71 PRO A O 1
ATOM 544 N N . GLU A 1 72 ? 2.099 5.872 -2.953 1.00 91.12 72 GLU A N 1
ATOM 545 C CA . GLU A 1 72 ? 2.314 7.254 -2.487 1.00 91.12 72 GLU A CA 1
ATOM 546 C C . GLU A 1 72 ? 3.455 7.404 -1.466 1.00 91.12 72 GLU A C 1
ATOM 548 O O . GLU A 1 72 ? 4.336 8.241 -1.646 1.00 91.12 72 GLU A O 1
ATOM 553 N N . GLU A 1 73 ? 3.510 6.517 -0.472 1.00 93.38 73 GLU A N 1
ATOM 554 C CA . GLU A 1 73 ? 4.547 6.539 0.571 1.00 93.38 73 GLU A CA 1
ATOM 555 C C . GLU A 1 73 ? 5.882 5.898 0.158 1.00 93.38 73 GLU A C 1
ATOM 557 O O . GLU A 1 73 ? 6.865 5.940 0.899 1.00 93.38 73 GLU A O 1
ATOM 562 N N . TYR A 1 74 ? 5.939 5.269 -1.016 1.00 93.31 74 TYR A N 1
ATOM 563 C CA . TYR A 1 74 ? 7.102 4.525 -1.479 1.00 93.31 74 TYR A CA 1
ATOM 564 C C . TYR A 1 74 ? 7.859 5.281 -2.561 1.00 93.31 74 TYR A C 1
ATOM 566 O O . TYR A 1 74 ? 7.300 5.821 -3.512 1.00 93.31 74 TYR A O 1
ATOM 574 N N . THR A 1 75 ? 9.182 5.207 -2.481 1.00 90.69 75 THR A N 1
ATOM 575 C CA . THR A 1 75 ? 10.063 5.796 -3.485 1.00 90.69 75 THR A CA 1
ATOM 576 C C . THR A 1 75 ? 10.578 4.750 -4.467 1.00 90.69 75 THR A C 1
ATOM 578 O O . THR A 1 75 ? 10.901 3.624 -4.069 1.00 90.69 75 THR A O 1
ATOM 581 N N . PRO A 1 76 ? 10.675 5.090 -5.761 1.00 89.38 76 PRO A N 1
ATOM 582 C CA . PRO A 1 76 ? 11.228 4.186 -6.753 1.00 89.38 76 PRO A CA 1
ATOM 583 C C . PRO A 1 76 ? 12.734 4.003 -6.549 1.00 89.38 76 PRO A C 1
ATOM 585 O O . PRO A 1 76 ? 13.490 4.964 -6.408 1.00 89.38 76 PRO A O 1
ATOM 588 N N . ARG A 1 77 ? 13.185 2.749 -6.583 1.00 84.94 77 ARG A N 1
ATOM 589 C CA . ARG A 1 77 ? 14.592 2.344 -6.559 1.00 84.94 77 ARG A CA 1
ATOM 590 C C . ARG A 1 77 ? 14.873 1.393 -7.719 1.00 84.94 77 ARG A C 1
ATOM 592 O O . ARG A 1 77 ? 14.084 0.499 -8.015 1.00 84.94 77 ARG A O 1
ATOM 599 N N . LEU A 1 78 ? 16.021 1.566 -8.369 1.00 76.69 78 LEU A N 1
ATOM 600 C CA . LEU A 1 78 ? 16.504 0.635 -9.388 1.00 76.69 78 LEU A CA 1
ATOM 601 C C . LEU A 1 78 ? 17.379 -0.429 -8.735 1.00 76.69 78 LEU A C 1
ATOM 603 O O . LEU A 1 78 ? 18.425 -0.114 -8.168 1.00 76.69 78 LEU A O 1
ATOM 607 N N . TYR A 1 79 ? 16.993 -1.693 -8.876 1.00 69.12 79 TYR A N 1
ATOM 608 C CA . TYR A 1 79 ? 17.867 -2.811 -8.546 1.00 69.12 79 TYR A CA 1
ATOM 609 C C . TYR A 1 79 ? 18.515 -3.351 -9.827 1.00 69.12 79 TYR A C 1
ATOM 611 O O . TYR A 1 79 ? 17.823 -3.728 -10.775 1.00 69.12 79 TYR A O 1
ATOM 619 N N . ARG A 1 80 ? 19.857 -3.357 -9.870 1.00 66.06 80 ARG A N 1
ATOM 620 C CA . ARG A 1 80 ? 20.676 -3.857 -10.998 1.00 66.06 80 ARG A CA 1
ATOM 621 C C . ARG A 1 80 ? 20.232 -3.340 -12.381 1.00 66.06 80 ARG A C 1
ATOM 623 O O . ARG A 1 80 ? 20.202 -4.083 -13.357 1.00 66.06 80 ARG A O 1
ATOM 630 N N . GLY A 1 81 ? 19.865 -2.060 -12.457 1.00 59.88 81 GLY A N 1
ATOM 631 C CA . GLY A 1 81 ? 19.681 -1.323 -13.714 1.00 59.88 81 GLY A CA 1
ATOM 632 C C . GLY A 1 81 ? 18.428 -1.638 -14.542 1.00 59.88 81 GLY A C 1
ATOM 633 O O . GLY A 1 81 ? 18.191 -0.926 -15.512 1.00 59.88 81 GLY A O 1
ATOM 634 N N . SER A 1 82 ? 17.615 -2.637 -14.179 1.00 64.50 82 SER A N 1
ATOM 635 C CA . SER A 1 82 ? 16.433 -3.028 -14.974 1.00 64.50 82 SER A CA 1
ATOM 636 C C . SER A 1 82 ? 15.166 -3.309 -14.166 1.00 64.50 82 SER A C 1
ATOM 638 O O . SER A 1 82 ? 14.074 -3.104 -14.693 1.00 64.50 82 SER A O 1
ATOM 640 N N . HIS A 1 83 ? 15.270 -3.727 -12.898 1.00 68.88 83 HIS A N 1
ATOM 641 C CA . HIS A 1 83 ? 14.087 -4.004 -12.086 1.00 68.88 83 HIS A CA 1
ATOM 642 C C . HIS A 1 83 ? 13.715 -2.804 -11.216 1.00 68.88 83 HIS A C 1
ATOM 644 O O . HIS A 1 83 ? 14.514 -2.315 -10.410 1.00 68.88 83 HIS A O 1
ATOM 650 N N . CYS A 1 84 ? 12.477 -2.353 -11.388 1.00 75.88 84 CYS A N 1
ATOM 651 C CA . CYS A 1 84 ? 11.873 -1.297 -10.603 1.00 75.88 84 CYS A CA 1
ATOM 652 C C . CYS A 1 84 ? 11.361 -1.851 -9.271 1.00 75.88 84 CYS A C 1
ATOM 654 O O . CYS A 1 84 ? 10.460 -2.688 -9.258 1.00 75.88 84 CYS A O 1
ATOM 656 N N . THR A 1 85 ? 11.904 -1.379 -8.155 1.00 83.56 85 THR A N 1
ATOM 657 C CA . THR A 1 85 ? 11.446 -1.770 -6.819 1.00 83.56 85 THR A CA 1
ATOM 658 C C . THR A 1 85 ? 11.013 -0.531 -6.055 1.00 83.56 85 THR A C 1
ATOM 660 O O . THR A 1 85 ? 11.715 0.475 -6.052 1.00 83.56 85 THR A O 1
ATOM 663 N N . CYS A 1 86 ? 9.868 -0.593 -5.388 1.00 91.81 86 CYS A N 1
ATOM 664 C CA . CYS A 1 86 ? 9.389 0.498 -4.551 1.00 91.81 86 CYS A CA 1
ATOM 665 C C . CYS A 1 86 ? 9.849 0.258 -3.112 1.00 91.81 86 CYS A C 1
ATOM 667 O O . CYS A 1 86 ? 9.545 -0.790 -2.541 1.00 91.81 86 CYS A O 1
ATOM 669 N N . ASP A 1 87 ? 10.566 1.207 -2.509 1.00 92.69 87 ASP A N 1
ATOM 670 C CA . ASP A 1 87 ? 11.032 1.094 -1.122 1.00 92.69 87 ASP A CA 1
ATOM 671 C C . ASP A 1 87 ? 10.947 2.429 -0.366 1.00 92.69 87 ASP A C 1
ATOM 673 O O . ASP A 1 87 ? 10.854 3.504 -0.962 1.00 92.69 87 ASP A O 1
ATOM 677 N N . CYS A 1 88 ? 11.008 2.362 0.959 1.00 93.44 88 CYS A N 1
ATOM 678 C CA . CYS A 1 88 ? 10.963 3.523 1.831 1.00 93.44 88 CYS A CA 1
ATOM 679 C C . CYS A 1 88 ? 12.239 4.364 1.740 1.00 93.44 88 CYS A C 1
ATOM 681 O O . CYS A 1 88 ? 13.354 3.861 1.536 1.00 93.44 88 CYS A O 1
ATOM 683 N N . THR A 1 89 ? 12.070 5.665 1.940 1.00 91.12 89 THR A N 1
ATOM 684 C CA . THR A 1 89 ? 13.148 6.568 2.338 1.00 91.12 89 THR A CA 1
ATOM 685 C C . THR A 1 89 ? 13.408 6.444 3.833 1.00 91.12 89 THR A C 1
ATOM 687 O O . THR A 1 89 ? 12.540 6.045 4.613 1.00 91.12 89 THR A O 1
ATOM 690 N N . GLU A 1 90 ? 14.633 6.756 4.238 1.00 89.00 90 GLU A N 1
ATOM 691 C CA . GLU A 1 90 ? 14.994 6.786 5.650 1.00 89.00 90 GLU A CA 1
ATOM 692 C C . GLU A 1 90 ? 14.215 7.905 6.357 1.00 89.00 90 GLU A C 1
ATOM 694 O O . GLU A 1 90 ? 14.095 9.011 5.835 1.00 89.00 90 GLU A O 1
ATOM 699 N N . GLY A 1 91 ? 13.628 7.598 7.515 1.00 90.44 91 GLY A N 1
ATOM 700 C CA . GLY A 1 91 ? 12.833 8.553 8.291 1.00 90.44 91 GLY A CA 1
ATOM 701 C C . GLY A 1 91 ? 11.350 8.678 7.910 1.00 90.44 91 GLY A C 1
ATOM 702 O O . GLY A 1 91 ? 10.611 9.277 8.686 1.00 90.44 91 GLY A O 1
ATOM 703 N N . ASN A 1 92 ? 10.870 8.086 6.804 1.00 93.69 92 ASN A N 1
ATOM 704 C CA . ASN A 1 92 ? 9.425 8.042 6.527 1.00 93.69 92 ASN A CA 1
ATOM 705 C C . ASN A 1 92 ? 8.750 6.979 7.421 1.00 93.69 92 ASN A C 1
ATOM 707 O O . ASN A 1 92 ? 8.873 5.770 7.191 1.00 93.69 92 ASN A O 1
ATOM 711 N N . ILE A 1 93 ? 8.056 7.447 8.463 1.00 94.69 93 ILE A N 1
ATOM 712 C CA . ILE A 1 93 ? 7.377 6.598 9.447 1.00 94.69 93 ILE A CA 1
ATOM 713 C C . ILE A 1 93 ? 6.210 5.849 8.800 1.00 94.69 93 ILE A C 1
ATOM 715 O O . ILE A 1 93 ? 6.093 4.643 9.019 1.00 94.69 93 ILE A O 1
ATOM 719 N N . ASP A 1 94 ? 5.402 6.525 7.987 1.00 94.75 94 ASP A N 1
ATOM 720 C CA . ASP A 1 94 ? 4.186 5.978 7.376 1.00 94.75 94 ASP A CA 1
ATOM 721 C C . ASP A 1 94 ? 4.532 4.848 6.402 1.00 94.75 94 ASP A C 1
ATOM 723 O O . ASP A 1 94 ? 4.050 3.717 6.537 1.00 94.75 94 ASP A O 1
ATOM 727 N N . CYS A 1 95 ? 5.524 5.071 5.535 1.00 95.81 95 CYS A N 1
ATOM 728 C CA . CYS A 1 95 ? 6.081 4.012 4.699 1.00 95.81 95 CYS A CA 1
ATOM 729 C C . CYS A 1 95 ? 6.564 2.823 5.537 1.00 95.81 95 CYS A C 1
ATOM 731 O O . CYS A 1 95 ? 6.278 1.667 5.215 1.00 95.81 95 CYS A O 1
ATOM 733 N N . ALA A 1 96 ? 7.258 3.078 6.650 1.00 95.88 96 ALA A N 1
ATOM 734 C CA . ALA A 1 96 ? 7.762 2.022 7.520 1.00 95.88 96 ALA A CA 1
ATOM 735 C C . ALA A 1 96 ? 6.646 1.254 8.258 1.00 95.88 96 ALA A C 1
ATOM 737 O O . ALA A 1 96 ? 6.841 0.085 8.612 1.00 95.88 96 ALA A O 1
ATOM 738 N N . GLN A 1 97 ? 5.484 1.865 8.509 1.00 96.44 97 GLN A N 1
ATOM 739 C CA . GLN A 1 97 ? 4.309 1.176 9.051 1.00 96.44 97 GLN A CA 1
ATOM 740 C C . GLN A 1 97 ? 3.680 0.258 8.003 1.00 96.44 97 GLN A C 1
ATOM 742 O O . GLN A 1 97 ? 3.463 -0.932 8.269 1.00 96.44 97 GLN A O 1
ATOM 747 N N . ILE A 1 98 ? 3.465 0.782 6.796 1.00 96.62 98 ILE A N 1
ATOM 748 C CA . ILE A 1 98 ? 2.925 0.033 5.660 1.00 96.62 98 ILE A CA 1
ATOM 749 C C . ILE A 1 98 ? 3.854 -1.137 5.303 1.00 96.62 98 ILE A C 1
ATOM 751 O O . ILE A 1 98 ? 3.395 -2.273 5.179 1.00 96.62 98 ILE A O 1
ATOM 755 N N . LYS A 1 99 ? 5.173 -0.906 5.234 1.00 96.62 99 LYS A N 1
ATOM 756 C CA . LYS A 1 99 ? 6.210 -1.917 4.941 1.00 96.62 99 LYS A CA 1
ATOM 757 C C . LYS A 1 99 ? 6.206 -3.098 5.912 1.00 96.62 99 LYS A C 1
ATOM 759 O O . LYS A 1 99 ? 6.518 -4.225 5.523 1.00 96.62 99 LYS A O 1
ATOM 764 N N . ARG A 1 100 ? 5.814 -2.858 7.166 1.00 96.75 100 ARG A N 1
ATOM 765 C CA . ARG A 1 100 ? 5.690 -3.872 8.232 1.00 96.75 100 ARG A CA 1
ATOM 766 C C . ARG A 1 100 ? 4.308 -4.519 8.320 1.00 96.75 100 ARG A C 1
ATOM 768 O O . ARG A 1 100 ? 4.080 -5.329 9.219 1.00 96.75 100 ARG A O 1
ATOM 775 N N . GLY A 1 101 ? 3.377 -4.132 7.448 1.00 96.19 101 GLY A N 1
ATOM 776 C CA . GLY A 1 101 ? 2.005 -4.635 7.460 1.00 96.19 101 GLY A CA 1
ATOM 777 C C . GLY A 1 101 ? 1.157 -4.111 8.621 1.00 96.19 101 GLY A C 1
ATOM 778 O O . GLY A 1 101 ? 0.152 -4.735 8.978 1.00 96.19 101 GLY A O 1
ATOM 779 N N . LYS A 1 102 ? 1.566 -3.002 9.254 1.00 96.38 102 LYS A N 1
ATOM 780 C CA . LYS A 1 102 ? 0.765 -2.349 10.303 1.00 96.38 102 LYS A CA 1
ATOM 781 C C . LYS A 1 102 ? -0.428 -1.614 9.705 1.00 96.38 102 LYS A C 1
ATOM 783 O O . LYS A 1 102 ? -1.500 -1.637 10.301 1.00 96.38 102 LYS A O 1
ATOM 788 N N . GLU A 1 103 ? -0.249 -1.085 8.501 1.00 95.88 103 GLU A N 1
ATOM 789 C CA . GLU A 1 103 ? -1.261 -0.359 7.744 1.00 95.88 103 GLU A CA 1
ATOM 790 C C . GLU A 1 103 ? -1.539 -1.010 6.387 1.00 95.88 103 GLU A C 1
ATOM 792 O O . GLU A 1 103 ? -0.793 -1.874 5.909 1.00 95.88 103 GLU A O 1
ATOM 797 N N . PHE A 1 104 ? -2.653 -0.601 5.787 1.00 96.12 104 PHE A N 1
ATOM 798 C CA . PHE A 1 104 ? -3.064 -1.005 4.450 1.00 96.12 104 PHE A CA 1
ATOM 799 C C . PHE A 1 104 ? -2.679 0.071 3.445 1.00 96.12 104 PHE A C 1
ATOM 801 O O . PHE A 1 104 ? -2.627 1.251 3.776 1.00 96.12 104 PHE A O 1
ATOM 808 N N . PHE A 1 105 ? -2.462 -0.337 2.199 1.00 96.31 105 PHE A N 1
ATOM 809 C CA . PHE A 1 105 ? -2.294 0.628 1.121 1.00 96.31 105 PHE A CA 1
ATOM 810 C C . PHE A 1 105 ? -3.626 1.323 0.837 1.00 96.31 105 PHE A C 1
ATOM 812 O O . PHE A 1 105 ? -4.696 0.709 0.953 1.00 96.31 105 PHE A O 1
ATOM 819 N N . SER A 1 106 ? -3.551 2.585 0.413 1.00 95.62 106 SER A N 1
ATOM 820 C CA . SER A 1 106 ? -4.719 3.333 -0.047 1.00 95.62 106 SER A CA 1
ATOM 821 C C . SER A 1 106 ? -5.431 2.577 -1.177 1.00 95.62 106 SER A C 1
ATOM 823 O O . SER A 1 106 ? -4.815 1.808 -1.920 1.00 95.62 106 SER A O 1
ATOM 825 N N . LEU A 1 107 ? -6.738 2.793 -1.352 1.00 94.12 107 LEU A N 1
ATOM 826 C CA . LEU A 1 107 ? -7.478 2.159 -2.451 1.00 94.12 107 LEU A CA 1
ATOM 827 C C . LEU A 1 107 ? -6.843 2.479 -3.816 1.00 94.12 107 LEU A C 1
ATOM 829 O O . LEU A 1 107 ? -6.717 1.599 -4.664 1.00 94.12 107 LEU A O 1
ATOM 833 N N . LYS A 1 108 ? -6.389 3.723 -3.993 1.00 95.44 108 LYS A N 1
ATOM 834 C CA . LYS A 1 108 ? -5.692 4.191 -5.195 1.00 95.44 108 LYS A CA 1
ATOM 835 C C . LYS A 1 108 ? -4.415 3.390 -5.455 1.00 95.44 108 LYS A C 1
ATOM 837 O O . LYS A 1 108 ? -4.211 2.929 -6.577 1.00 95.44 108 LYS A O 1
ATOM 842 N N . ASP A 1 109 ? -3.587 3.183 -4.435 1.00 94.75 109 ASP A N 1
ATOM 843 C CA . ASP A 1 109 ? -2.340 2.425 -4.572 1.00 94.75 109 ASP A CA 1
ATOM 844 C C . ASP A 1 109 ? -2.598 0.940 -4.800 1.00 94.75 109 ASP A C 1
ATOM 846 O O . ASP A 1 109 ? -1.958 0.328 -5.653 1.00 94.75 109 ASP A O 1
ATOM 850 N N . ARG A 1 110 ? -3.582 0.365 -4.098 1.00 95.44 110 ARG A N 1
ATOM 851 C CA . ARG A 1 110 ? -4.016 -1.022 -4.313 1.00 95.44 110 ARG A CA 1
ATOM 852 C C . ARG A 1 110 ? -4.424 -1.237 -5.764 1.00 95.44 110 ARG A C 1
ATOM 854 O O . ARG A 1 110 ? -3.927 -2.163 -6.394 1.00 95.44 110 ARG A O 1
ATOM 861 N N . LEU A 1 111 ? -5.268 -0.364 -6.313 1.00 94.19 111 LEU A N 1
ATOM 862 C CA . LEU A 1 111 ? -5.665 -0.421 -7.722 1.00 94.19 111 LEU A CA 1
ATOM 863 C C . LEU A 1 111 ? -4.468 -0.223 -8.657 1.00 94.19 111 LEU A C 1
ATOM 865 O O . LEU A 1 111 ? -4.362 -0.917 -9.663 1.00 94.19 111 LEU A O 1
ATOM 869 N N . CYS A 1 112 ? -3.539 0.673 -8.323 1.00 92.88 112 CYS A N 1
ATOM 870 C CA . CYS A 1 112 ? -2.336 0.880 -9.124 1.00 92.88 112 CYS A CA 1
ATOM 871 C C . CYS A 1 112 ? -1.457 -0.380 -9.200 1.00 92.88 112 CYS A C 1
ATOM 873 O O . CYS A 1 112 ? -0.986 -0.729 -10.280 1.00 92.88 112 CYS A O 1
ATOM 875 N N . ILE A 1 113 ? -1.260 -1.077 -8.075 1.00 91.94 113 ILE A N 1
ATOM 876 C CA . ILE A 1 113 ? -0.498 -2.333 -8.011 1.00 91.94 113 ILE A CA 1
ATOM 877 C C . ILE A 1 113 ? -1.254 -3.464 -8.722 1.00 91.94 113 ILE A C 1
ATOM 879 O O . ILE A 1 113 ? -0.652 -4.251 -9.446 1.00 91.94 113 ILE A O 1
ATOM 883 N N . LEU A 1 114 ? -2.572 -3.569 -8.520 1.00 91.00 114 LEU A N 1
ATOM 884 C CA . LEU A 1 114 ? -3.398 -4.617 -9.129 1.00 91.00 114 LEU A CA 1
ATOM 885 C C . LEU A 1 114 ? -3.479 -4.496 -10.652 1.00 91.00 114 LEU A C 1
ATOM 887 O O . LEU A 1 114 ? -3.488 -5.516 -11.327 1.00 91.00 114 LEU A O 1
ATOM 891 N N . ASN A 1 115 ? -3.483 -3.271 -11.176 1.00 91.69 115 ASN A N 1
ATOM 892 C CA . ASN A 1 115 ? -3.475 -2.996 -12.614 1.00 91.69 115 ASN A CA 1
ATOM 893 C C . ASN A 1 115 ? -2.057 -2.965 -13.215 1.00 91.69 115 ASN A C 1
ATOM 895 O O . ASN A 1 115 ? -1.891 -2.482 -14.334 1.00 91.69 115 ASN A O 1
ATOM 899 N N . ASP A 1 116 ? -1.036 -3.374 -12.451 1.00 87.69 116 ASP A N 1
ATOM 900 C CA . ASP A 1 116 ? 0.386 -3.354 -12.826 1.00 87.69 116 ASP A CA 1
ATOM 901 C C . ASP A 1 116 ? 0.880 -1.985 -13.345 1.00 87.69 116 ASP A C 1
ATOM 903 O O . ASP A 1 116 ? 1.830 -1.872 -14.118 1.00 87.69 116 ASP A O 1
ATOM 907 N N . GLN A 1 117 ? 0.240 -0.906 -12.884 1.00 88.19 117 GLN A N 1
ATOM 908 C CA . GLN A 1 117 ? 0.635 0.473 -13.170 1.00 88.19 117 GLN A CA 1
ATOM 909 C C . GLN A 1 117 ? 1.689 0.986 -12.187 1.00 88.19 117 GLN A C 1
ATOM 911 O O . GLN A 1 117 ? 2.348 1.983 -12.476 1.00 88.19 117 GLN A O 1
ATOM 916 N N . CYS A 1 118 ? 1.811 0.346 -11.023 1.00 89.31 118 CYS A N 1
ATOM 917 C CA . CYS A 1 118 ? 2.805 0.640 -10.000 1.00 89.31 118 CYS A CA 1
ATOM 918 C C . CYS A 1 118 ? 3.716 -0.569 -9.768 1.00 89.31 118 CYS A C 1
ATOM 920 O O . CYS A 1 118 ? 3.279 -1.716 -9.861 1.00 89.31 118 CYS A O 1
ATOM 922 N N . GLY A 1 119 ? 4.969 -0.304 -9.399 1.00 87.50 119 GLY A N 1
ATOM 923 C CA . GLY A 1 119 ? 5.893 -1.330 -8.932 1.00 87.50 119 GLY A CA 1
ATOM 924 C C . GLY A 1 119 ? 5.408 -1.990 -7.639 1.00 87.50 119 GLY A C 1
ATOM 925 O O . GLY A 1 119 ? 4.711 -1.380 -6.823 1.00 87.50 119 GLY A O 1
ATOM 926 N N . ILE A 1 120 ? 5.796 -3.250 -7.445 1.00 90.38 120 ILE A N 1
ATOM 927 C CA . ILE A 1 120 ? 5.460 -3.996 -6.231 1.00 90.38 120 ILE A CA 1
ATOM 928 C C . ILE A 1 120 ? 6.261 -3.408 -5.052 1.00 90.38 120 ILE A C 1
ATOM 930 O O . ILE A 1 120 ? 7.484 -3.256 -5.163 1.00 90.38 120 ILE A O 1
ATOM 934 N N . PRO A 1 121 ? 5.606 -3.072 -3.924 1.00 93.88 121 PRO A N 1
ATOM 935 C CA . PRO A 1 121 ? 6.287 -2.544 -2.748 1.00 93.88 121 PRO A CA 1
ATOM 936 C C . PRO A 1 121 ? 7.151 -3.612 -2.075 1.00 93.88 121 PRO A C 1
ATOM 938 O O . PRO A 1 121 ? 6.746 -4.768 -1.930 1.00 93.88 121 PRO A O 1
ATOM 941 N N . ASN A 1 122 ? 8.339 -3.210 -1.629 1.00 94.69 122 ASN A N 1
ATOM 942 C CA . ASN A 1 122 ? 9.222 -4.054 -0.840 1.00 94.69 122 ASN A CA 1
ATOM 943 C C . ASN A 1 122 ? 8.720 -4.133 0.609 1.00 94.69 122 ASN A C 1
ATOM 945 O O . ASN A 1 122 ? 8.770 -3.143 1.339 1.00 94.69 122 ASN A O 1
ATOM 949 N N . CYS A 1 123 ? 8.263 -5.309 1.033 1.00 95.75 123 CYS A N 1
ATOM 950 C CA . CYS A 1 123 ? 7.741 -5.545 2.377 1.00 95.75 123 CYS A CA 1
ATOM 951 C C . CYS A 1 123 ? 8.816 -6.143 3.305 1.00 95.75 123 CYS A C 1
ATOM 953 O O . CYS A 1 123 ? 9.679 -6.902 2.875 1.00 95.75 123 CYS A O 1
ATOM 955 N N . GLU A 1 124 ? 8.752 -5.848 4.608 1.00 95.88 124 GLU A N 1
ATOM 956 C CA . GLU A 1 124 ? 9.754 -6.331 5.580 1.00 95.88 124 GLU A CA 1
ATOM 957 C C . GLU A 1 124 ? 9.633 -7.841 5.857 1.00 95.88 124 GLU A C 1
ATOM 959 O O . GLU A 1 124 ? 10.629 -8.533 6.083 1.00 95.88 124 GLU A O 1
ATOM 964 N N . TYR A 1 125 ? 8.406 -8.369 5.840 1.00 95.69 125 TYR A N 1
ATOM 965 C CA . TYR A 1 125 ? 8.110 -9.725 6.309 1.00 95.69 125 TYR A CA 1
ATOM 966 C C . TYR A 1 125 ? 7.599 -10.684 5.224 1.00 95.69 125 TYR A C 1
ATOM 968 O O . TYR A 1 125 ? 7.041 -11.724 5.554 1.00 95.69 125 TYR A O 1
ATOM 976 N N . GLY A 1 126 ? 7.819 -10.390 3.943 1.00 93.88 126 GLY A N 1
ATOM 977 C CA . GLY A 1 126 ? 7.435 -11.281 2.843 1.00 93.88 126 GLY A CA 1
ATOM 978 C C . GLY A 1 126 ? 7.117 -10.516 1.567 1.00 93.88 126 GLY A C 1
ATOM 979 O O . GLY A 1 126 ? 7.598 -9.405 1.384 1.00 93.88 126 GLY A O 1
ATOM 980 N N . SER A 1 127 ? 6.309 -11.097 0.685 1.00 94.44 127 SER A N 1
ATOM 981 C CA . SER A 1 127 ? 5.788 -10.418 -0.504 1.00 94.44 127 SER A CA 1
ATOM 982 C C . SER A 1 127 ? 4.479 -9.685 -0.199 1.00 94.44 127 SER A C 1
ATOM 984 O O . SER A 1 127 ? 3.736 -10.049 0.711 1.00 94.44 127 SER A O 1
ATOM 986 N N . TYR A 1 128 ? 4.185 -8.639 -0.970 1.00 95.06 128 TYR A N 1
ATOM 987 C CA . TYR A 1 128 ? 2.921 -7.910 -0.879 1.00 95.06 128 TYR A CA 1
ATOM 988 C C . TYR A 1 128 ? 1.707 -8.831 -1.101 1.00 95.06 128 TYR A C 1
ATOM 990 O O . TYR A 1 128 ? 1.625 -9.535 -2.110 1.00 95.06 128 TYR A O 1
ATOM 998 N N . MET A 1 129 ? 0.733 -8.794 -0.187 1.00 94.94 129 MET A N 1
ATOM 999 C CA . MET A 1 129 ? -0.476 -9.619 -0.256 1.00 94.94 129 MET A CA 1
ATOM 1000 C C . MET A 1 129 ? -1.553 -8.907 -1.076 1.00 94.94 129 MET A C 1
ATOM 1002 O O . MET A 1 129 ? -2.314 -8.097 -0.546 1.00 94.94 129 MET A O 1
ATOM 1006 N N . ARG A 1 130 ? -1.624 -9.208 -2.380 1.00 93.94 130 ARG A N 1
ATOM 1007 C CA . ARG A 1 130 ? -2.539 -8.549 -3.337 1.00 93.94 130 ARG A CA 1
ATOM 1008 C C . ARG A 1 130 ? -4.021 -8.648 -2.944 1.00 93.94 130 ARG A C 1
ATOM 1010 O O . ARG A 1 130 ? -4.758 -7.683 -3.114 1.00 93.94 130 ARG A O 1
ATOM 1017 N N . ASN A 1 131 ? -4.444 -9.779 -2.383 1.00 91.62 131 ASN A N 1
ATOM 1018 C CA . ASN A 1 131 ? -5.822 -10.028 -1.944 1.00 91.62 131 ASN A CA 1
ATOM 1019 C C . ASN A 1 131 ? -6.247 -9.134 -0.766 1.00 91.62 131 ASN A C 1
ATOM 1021 O O . ASN A 1 131 ? -7.357 -8.609 -0.746 1.00 91.62 131 ASN A O 1
ATOM 1025 N N . ILE A 1 132 ? -5.357 -8.934 0.205 1.00 94.50 132 ILE A N 1
ATOM 1026 C CA . ILE A 1 132 ? -5.637 -8.145 1.411 1.00 94.50 132 ILE A CA 1
ATOM 1027 C C . ILE A 1 132 ? -5.308 -6.661 1.176 1.00 94.50 132 ILE A C 1
ATOM 1029 O O . ILE A 1 132 ? -5.953 -5.775 1.734 1.00 94.50 132 ILE A O 1
ATOM 1033 N N . GLY A 1 133 ? -4.329 -6.376 0.317 1.00 95.06 133 GLY A N 1
ATOM 1034 C CA . GLY A 1 133 ? -3.895 -5.026 -0.019 1.00 95.06 133 GLY A CA 1
ATOM 1035 C C . GLY A 1 133 ? -2.850 -4.445 0.935 1.00 95.06 133 GLY A C 1
ATOM 1036 O O . GLY A 1 133 ? -2.813 -3.229 1.121 1.00 95.06 133 GLY A O 1
ATOM 1037 N N . ARG A 1 134 ? -2.023 -5.288 1.568 1.00 96.62 134 ARG A N 1
ATOM 1038 C CA . ARG A 1 134 ? -0.972 -4.860 2.508 1.00 96.62 134 ARG A CA 1
ATOM 1039 C C . ARG A 1 134 ? 0.241 -5.781 2.521 1.00 96.62 134 ARG A C 1
ATOM 1041 O O . ARG A 1 134 ? 0.207 -6.887 1.987 1.00 96.62 134 ARG A O 1
ATOM 1048 N N . CYS A 1 135 ? 1.298 -5.332 3.188 1.00 97.25 135 CYS A N 1
ATOM 1049 C CA . CYS A 1 135 ? 2.430 -6.187 3.518 1.00 97.25 135 CYS A CA 1
ATOM 1050 C C . CYS A 1 135 ? 2.083 -7.190 4.640 1.00 97.25 135 CYS A C 1
ATOM 1052 O O . CYS A 1 135 ? 1.236 -6.892 5.494 1.00 97.25 135 CYS A O 1
ATOM 1054 N N . PRO A 1 136 ? 2.739 -8.363 4.675 1.00 97.06 136 PRO A N 1
ATOM 1055 C CA . PRO A 1 136 ? 2.610 -9.311 5.773 1.00 97.06 136 PRO A CA 1
ATOM 1056 C C . PRO A 1 136 ? 3.111 -8.716 7.085 1.00 97.06 136 PRO A C 1
ATOM 1058 O O . PRO A 1 136 ? 4.052 -7.918 7.101 1.00 97.06 136 PRO A O 1
ATOM 1061 N N . ARG A 1 137 ? 2.507 -9.141 8.193 1.00 96.38 137 ARG A N 1
ATOM 1062 C CA . ARG A 1 137 ? 3.014 -8.847 9.541 1.00 96.38 137 ARG A CA 1
ATOM 1063 C C . ARG A 1 137 ? 4.090 -9.851 9.941 1.00 96.38 137 ARG A C 1
ATOM 1065 O O . ARG A 1 137 ? 4.168 -10.955 9.411 1.00 96.38 137 ARG A O 1
ATOM 1072 N N . LYS A 1 138 ? 4.885 -9.493 10.953 1.00 93.81 138 LYS A N 1
ATOM 1073 C CA . LYS A 1 138 ? 5.925 -10.375 11.503 1.00 93.81 138 LYS A CA 1
ATOM 1074 C C . LYS A 1 138 ? 5.359 -11.738 11.928 1.00 93.81 138 LYS A C 1
ATOM 1076 O O . LYS A 1 138 ? 5.970 -12.757 11.635 1.00 93.81 138 LYS A O 1
ATOM 1081 N N . GLN A 1 139 ? 4.194 -11.744 12.581 1.00 92.19 139 GLN A N 1
ATOM 1082 C CA . GLN A 1 139 ? 3.537 -12.975 13.030 1.00 92.19 139 GLN A CA 1
ATOM 1083 C C . GLN A 1 139 ? 3.110 -13.854 11.849 1.00 92.19 139 GLN A C 1
ATOM 1085 O O . GLN A 1 139 ? 3.451 -15.025 11.826 1.00 92.19 139 GLN A O 1
ATOM 1090 N N . GLU A 1 140 ? 2.497 -13.267 10.817 1.00 90.56 140 GLU A N 1
ATOM 1091 C CA . GLU A 1 140 ? 2.071 -13.988 9.605 1.00 90.56 140 GLU A CA 1
ATOM 1092 C C . GLU A 1 140 ? 3.245 -14.668 8.892 1.00 90.56 140 GLU A C 1
ATOM 1094 O O . GLU A 1 140 ? 3.095 -15.760 8.352 1.00 90.56 140 GLU A O 1
ATOM 1099 N N . LYS A 1 141 ? 4.437 -14.056 8.935 1.00 87.00 141 LYS A N 1
ATOM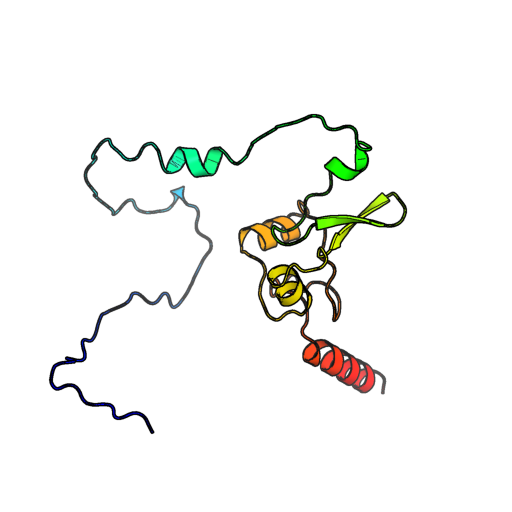 1100 C CA . LYS A 1 141 ? 5.668 -14.691 8.458 1.00 87.00 141 LYS A CA 1
ATOM 1101 C C . LYS A 1 141 ? 5.999 -15.942 9.275 1.00 87.00 141 LYS A C 1
ATOM 1103 O O . LYS A 1 141 ? 6.247 -16.986 8.684 1.00 87.00 141 LYS A O 1
ATOM 1108 N N . PHE A 1 142 ? 6.014 -15.851 10.607 1.00 87.75 142 PHE A N 1
ATOM 1109 C CA . PHE A 1 142 ? 6.302 -17.002 11.474 1.00 87.75 142 PHE A CA 1
ATOM 1110 C C . PHE A 1 142 ? 5.260 -18.114 11.335 1.00 87.75 142 PHE A C 1
ATOM 1112 O O . PHE A 1 142 ? 5.640 -19.277 11.233 1.00 87.75 142 PHE A O 1
ATOM 1119 N N . ASP A 1 143 ? 3.979 -17.759 11.259 1.00 88.06 143 ASP A N 1
ATOM 1120 C CA . ASP A 1 143 ? 2.888 -18.716 11.076 1.00 88.06 143 ASP A CA 1
ATOM 1121 C C . ASP A 1 143 ? 3.014 -19.430 9.722 1.00 88.06 143 ASP A C 1
ATOM 1123 O O . ASP A 1 143 ? 2.869 -20.648 9.642 1.00 88.06 143 ASP A O 1
ATOM 1127 N N . ALA A 1 144 ? 3.368 -18.701 8.655 1.00 82.75 144 ALA A N 1
ATOM 1128 C CA . ALA A 1 144 ? 3.627 -19.294 7.346 1.00 82.75 144 ALA A CA 1
ATOM 1129 C C . ALA A 1 144 ? 4.799 -20.294 7.381 1.00 82.75 144 ALA A C 1
ATOM 1131 O O . ALA A 1 144 ? 4.694 -21.367 6.791 1.00 82.75 144 ALA A O 1
ATOM 1132 N N . PHE A 1 145 ? 5.887 -19.988 8.101 1.00 81.12 145 PHE A N 1
ATOM 1133 C CA . PHE A 1 145 ? 7.009 -20.921 8.283 1.00 81.12 145 PHE A CA 1
ATOM 1134 C C . PHE A 1 145 ? 6.630 -22.158 9.103 1.00 81.12 145 PHE A C 1
ATOM 1136 O O . PHE A 1 145 ? 7.024 -23.269 8.742 1.00 81.12 145 PHE A O 1
ATOM 1143 N N . ALA A 1 146 ? 5.862 -21.988 10.181 1.00 82.69 146 ALA A N 1
ATOM 1144 C CA . ALA A 1 146 ? 5.386 -23.102 10.996 1.00 82.69 146 ALA A CA 1
ATOM 1145 C C . ALA A 1 146 ? 4.484 -24.037 10.175 1.00 82.69 146 ALA A C 1
ATOM 1147 O O . ALA A 1 146 ? 4.702 -25.247 10.154 1.00 82.69 146 ALA A O 1
ATOM 1148 N N . ASN A 1 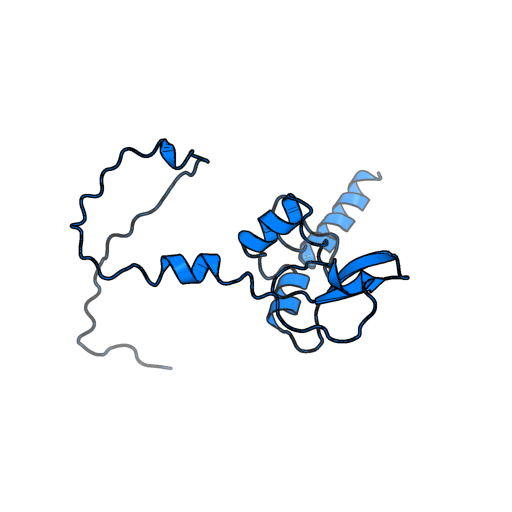147 ? 3.543 -23.472 9.414 1.00 80.19 147 ASN A N 1
ATOM 1149 C CA . ASN A 1 147 ? 2.641 -24.238 8.553 1.00 80.19 147 ASN A CA 1
ATOM 1150 C C . ASN A 1 147 ? 3.382 -24.945 7.409 1.00 80.19 147 ASN A C 1
ATOM 1152 O O . ASN A 1 147 ? 3.085 -26.098 7.104 1.00 80.19 147 ASN A O 1
ATOM 1156 N N . ALA A 1 148 ? 4.374 -24.289 6.798 1.00 79.06 148 ALA A N 1
ATOM 1157 C CA . ALA A 1 148 ? 5.207 -24.909 5.768 1.00 79.06 148 ALA A CA 1
ATOM 1158 C C . ALA A 1 148 ? 6.004 -26.109 6.306 1.00 79.06 148 ALA A C 1
ATOM 1160 O O . ALA A 1 148 ? 6.174 -27.090 5.591 1.00 79.06 148 ALA A O 1
ATOM 1161 N N . SER A 1 149 ? 6.444 -26.047 7.566 1.00 74.12 149 SER A N 1
ATOM 1162 C CA . SER A 1 149 ? 7.191 -27.129 8.223 1.00 74.12 149 SER A CA 1
ATOM 1163 C C . SER A 1 149 ? 6.289 -28.295 8.656 1.00 74.12 149 SER A C 1
ATOM 1165 O O . SER A 1 149 ? 6.742 -29.435 8.730 1.00 74.12 149 SER A O 1
ATOM 1167 N N . ALA A 1 150 ? 5.009 -28.028 8.934 1.00 72.69 150 ALA A N 1
ATOM 1168 C CA . ALA A 1 150 ? 4.028 -29.050 9.299 1.00 72.69 150 ALA A CA 1
ATOM 1169 C C . ALA A 1 150 ? 3.527 -29.865 8.091 1.00 72.69 150 ALA A C 1
ATOM 1171 O O . ALA A 1 150 ? 3.237 -31.044 8.242 1.00 72.69 150 ALA A O 1
ATOM 1172 N N . ASN A 1 151 ? 3.464 -29.261 6.898 1.00 65.50 151 ASN A N 1
ATOM 1173 C CA . ASN A 1 151 ? 3.036 -29.932 5.660 1.00 65.50 151 ASN A CA 1
ATOM 1174 C C . ASN A 1 151 ? 4.163 -30.694 4.932 1.00 65.50 151 ASN A C 1
ATOM 1176 O O . ASN A 1 151 ? 3.929 -31.250 3.860 1.00 65.50 151 ASN A O 1
ATOM 1180 N N . SER A 1 152 ? 5.388 -30.685 5.466 1.00 59.75 152 SER A N 1
ATOM 1181 C CA . SER A 1 152 ? 6.544 -31.415 4.920 1.00 59.75 152 SER A CA 1
ATOM 1182 C C . SER A 1 152 ? 6.809 -32.769 5.600 1.00 59.75 152 SER A C 1
ATOM 1184 O O . SER A 1 152 ? 7.875 -33.348 5.394 1.00 59.75 152 SER A O 1
ATOM 1186 N N . HIS A 1 153 ? 5.857 -33.260 6.397 1.00 47.19 153 HIS A N 1
ATOM 1187 C CA . HIS A 1 153 ? 5.838 -34.583 7.029 1.00 47.19 153 HIS A CA 1
ATOM 1188 C C . HIS A 1 153 ? 4.592 -35.360 6.603 1.00 47.19 153 HIS A C 1
ATOM 1190 O O . HIS A 1 153 ? 4.678 -36.608 6.606 1.00 47.19 153 HIS A O 1
#

Foldseek 3Di:
DDDDDDPPDDDDDDDDDDDPDDDDDDPVPDPPPDPDDDDPPPPPVVVVVVPPPPPDDDDDDDPQQVQAAAAPQWHWDDDPNHATETEHDPPSPVRVCQLQQVDAGDPVRLVCVVVVVHHFYHHPQDGADSVRRTHDHVVNSVVVVVVVVVVVD